Protein AF-A0A2W7SC90-F1 (afdb_monomer)

Solvent-accessible surface area (backbone atoms only — not comparable to full-atom values): 2994 Å² total; per-residue (Å²): 108,73,70,56,56,31,51,46,42,67,69,41,88,78,52,56,49,56,56,50,45,59,52,45,23,54,49,24,45,73,71,72,36,56,69,56,14,54,55,47,50,52,42,50,52,63,32,56,67,65,73,76,120

Structure (mmCIF, N/CA/C/O bac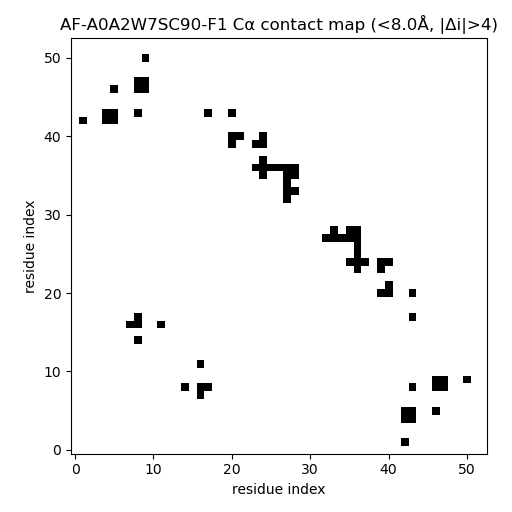kbone):
data_AF-A0A2W7SC90-F1
#
_entry.id   AF-A0A2W7SC90-F1
#
loop_
_atom_site.group_PDB
_atom_site.id
_atom_site.type_symbol
_atom_site.label_atom_id
_atom_site.label_alt_id
_atom_site.label_comp_id
_atom_site.label_asym_id
_atom_site.label_entity_id
_atom_site.label_seq_id
_atom_site.pdbx_PDB_ins_code
_atom_site.Cartn_x
_atom_site.Cartn_y
_atom_site.Cartn_z
_atom_site.occupancy
_atom_site.B_iso_or_equiv
_atom_site.auth_seq_id
_atom_site.auth_comp_id
_atom_site.auth_asym_id
_atom_site.auth_atom_id
_atom_site.pdbx_PDB_model_num
ATOM 1 N N . MET A 1 1 ? 3.714 -11.778 4.046 1.00 58.06 1 MET A N 1
ATOM 2 C CA . MET A 1 1 ? 3.904 -10.327 4.289 1.00 58.06 1 MET A CA 1
ATOM 3 C C . MET A 1 1 ? 2.622 -9.514 4.158 1.00 58.06 1 MET A C 1
ATOM 5 O O . MET A 1 1 ? 2.364 -8.760 5.082 1.00 58.06 1 MET A O 1
ATOM 9 N N . ARG A 1 2 ? 1.787 -9.709 3.120 1.00 60.22 2 ARG A N 1
ATOM 10 C CA . ARG A 1 2 ? 0.480 -9.022 2.969 1.00 60.22 2 ARG A CA 1
ATOM 11 C C . ARG A 1 2 ? -0.391 -9.020 4.235 1.00 60.22 2 ARG A C 1
ATOM 13 O O . ARG A 1 2 ? -0.752 -7.960 4.725 1.00 60.22 2 ARG A O 1
ATOM 20 N N . ASN A 1 3 ? -0.603 -10.194 4.826 1.00 66.12 3 ASN A N 1
ATOM 21 C CA . ASN A 1 3 ? -1.462 -10.339 6.008 1.00 66.12 3 ASN A CA 1
ATOM 22 C C . ASN A 1 3 ? -0.884 -9.705 7.286 1.00 66.12 3 ASN A C 1
ATOM 24 O O . ASN A 1 3 ? -1.638 -9.378 8.190 1.00 66.12 3 ASN A O 1
ATOM 28 N N . PHE A 1 4 ? 0.441 -9.540 7.377 1.00 71.94 4 PHE A N 1
ATOM 29 C CA . PHE A 1 4 ? 1.091 -8.984 8.569 1.00 71.94 4 PHE A CA 1
ATOM 30 C C . PHE A 1 4 ? 1.014 -7.456 8.589 1.00 71.94 4 PHE A C 1
ATOM 32 O O . PHE A 1 4 ? 0.662 -6.881 9.611 1.00 71.94 4 PHE A O 1
ATOM 39 N N . ILE A 1 5 ? 1.289 -6.810 7.449 1.00 68.94 5 ILE A N 1
ATOM 40 C CA . ILE A 1 5 ? 1.166 -5.352 7.319 1.00 68.94 5 ILE A CA 1
ATOM 41 C C . ILE A 1 5 ? -0.306 -4.942 7.441 1.00 68.94 5 ILE A C 1
ATOM 43 O O . ILE A 1 5 ? -0.595 -4.031 8.200 1.00 68.94 5 ILE A O 1
ATOM 47 N N . GLY A 1 6 ? -1.239 -5.664 6.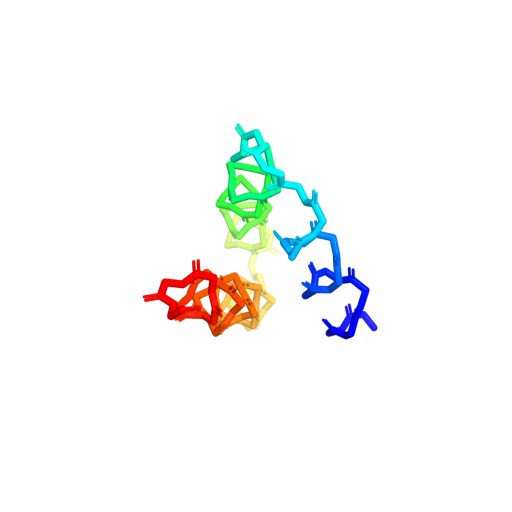808 1.00 68.75 6 GLY A N 1
ATOM 48 C CA . GLY A 1 6 ? -2.673 -5.382 6.959 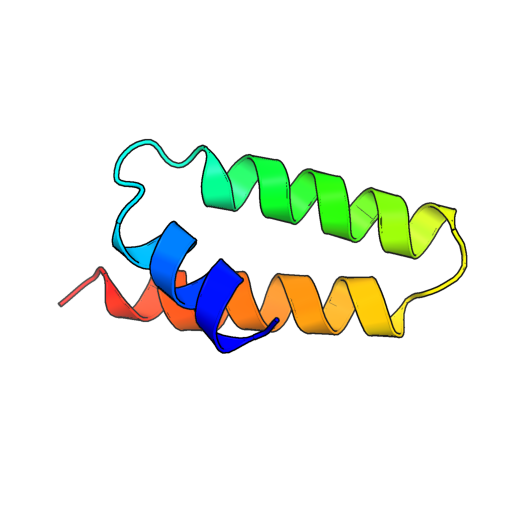1.00 68.75 6 GLY A CA 1
ATOM 49 C C . GLY A 1 6 ? -3.178 -5.530 8.401 1.00 68.75 6 GLY A C 1
ATOM 50 O O . GLY A 1 6 ? -3.895 -4.669 8.903 1.00 68.75 6 GLY A O 1
ATOM 51 N N . TRP A 1 7 ? -2.737 -6.573 9.117 1.00 73.75 7 TRP A N 1
ATOM 52 C CA . TRP A 1 7 ? -3.067 -6.753 10.536 1.00 73.75 7 TRP A CA 1
ATOM 53 C C . TRP A 1 7 ? -2.475 -5.653 11.430 1.00 73.75 7 TRP A C 1
ATOM 55 O O . TRP A 1 7 ? -3.154 -5.172 12.335 1.00 73.75 7 TRP A O 1
ATOM 65 N N . LEU A 1 8 ? -1.243 -5.214 11.150 1.00 73.94 8 LEU A N 1
ATOM 66 C CA . LEU A 1 8 ? -0.632 -4.072 11.832 1.00 73.94 8 LEU A CA 1
ATOM 67 C C . LEU A 1 8 ? -1.415 -2.780 11.583 1.00 73.94 8 LEU A C 1
ATOM 69 O O . LEU A 1 8 ? -1.656 -2.050 12.537 1.00 73.94 8 LEU A O 1
ATOM 73 N N . THR A 1 9 ? -1.849 -2.521 10.347 1.00 70.56 9 THR A N 1
ATOM 74 C CA . THR A 1 9 ? -2.642 -1.329 10.004 1.00 70.56 9 THR A CA 1
ATOM 75 C C . THR A 1 9 ? -3.979 -1.307 10.746 1.00 70.56 9 THR A C 1
ATOM 77 O O . THR A 1 9 ? -4.360 -0.259 11.244 1.00 70.56 9 THR A O 1
ATOM 80 N N . LYS A 1 10 ? -4.645 -2.461 10.899 1.00 68.12 10 LYS A N 1
ATOM 81 C CA . LYS A 1 10 ? -5.903 -2.585 11.663 1.00 68.12 10 LYS A CA 1
ATOM 82 C C . LYS A 1 10 ? -5.756 -2.377 13.171 1.00 68.12 10 LYS A C 1
ATOM 84 O O . LYS A 1 10 ? -6.678 -1.926 13.838 1.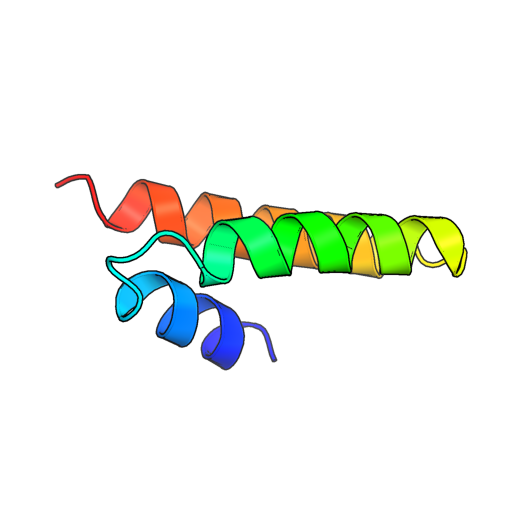00 68.12 10 LYS A O 1
ATOM 89 N N . ILE A 1 11 ? -4.631 -2.788 13.750 1.00 72.12 11 ILE A N 1
ATOM 90 C CA . ILE A 1 11 ? -4.411 -2.659 15.200 1.00 72.12 11 ILE A CA 1
ATOM 91 C C . ILE A 1 11 ? -3.870 -1.272 15.552 1.00 72.12 11 ILE A C 1
ATOM 93 O O . ILE A 1 11 ? -4.121 -0.760 16.647 1.00 72.12 11 ILE A O 1
ATOM 97 N N . ASP A 1 12 ? -3.126 -0.656 14.638 1.00 66.50 12 ASP A N 1
ATOM 98 C CA . A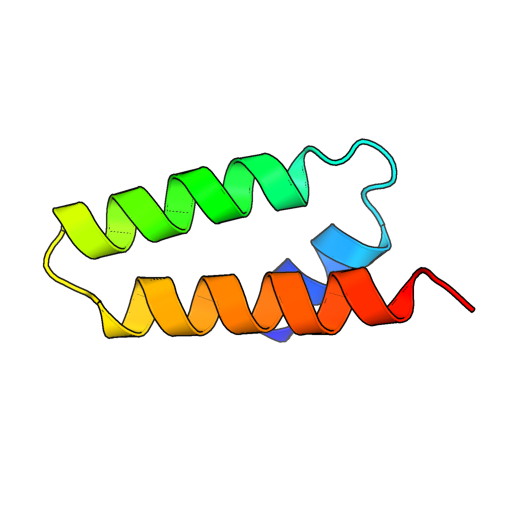SP A 1 12 ? -2.502 0.635 14.864 1.00 66.50 12 ASP A CA 1
ATOM 99 C C . ASP A 1 12 ? -3.486 1.801 14.705 1.00 66.50 12 ASP A C 1
ATOM 101 O O . ASP A 1 12 ? -3.637 2.395 13.642 1.00 66.50 12 ASP A O 1
ATOM 105 N N . LYS A 1 13 ? -4.085 2.214 15.824 1.00 65.31 13 LYS A N 1
ATOM 106 C CA . LYS A 1 13 ? -4.948 3.406 15.894 1.00 65.31 13 LYS A CA 1
ATOM 107 C C . LYS A 1 13 ? -4.188 4.737 15.890 1.00 65.31 13 LYS A C 1
ATOM 109 O O . LYS A 1 13 ? -4.804 5.794 15.999 1.00 65.31 13 LYS A O 1
ATOM 114 N N . THR A 1 14 ? -2.855 4.708 15.829 1.00 71.94 14 THR A N 1
ATOM 115 C CA . THR A 1 14 ? -2.015 5.913 15.939 1.00 71.94 14 THR A CA 1
ATOM 116 C C . THR A 1 14 ? -1.600 6.502 14.589 1.00 71.94 14 THR A C 1
ATOM 118 O O . THR A 1 14 ? -1.033 7.595 14.547 1.00 71.94 14 THR A O 1
ATOM 121 N N . GLY A 1 15 ? -1.884 5.808 13.478 1.00 67.94 15 GLY A N 1
ATOM 122 C CA . GLY A 1 15 ? -1.472 6.218 12.130 1.00 67.94 15 GLY A CA 1
ATOM 123 C C . GLY A 1 15 ? 0.030 6.049 11.868 1.00 67.94 15 GLY A C 1
ATOM 124 O O . GLY A 1 15 ? 0.546 6.493 10.838 1.00 67.94 15 GLY A O 1
ATOM 125 N N . PHE A 1 16 ? 0.746 5.400 12.785 1.00 77.81 16 PHE A N 1
ATOM 126 C CA . PHE A 1 16 ? 2.156 5.065 12.666 1.00 77.81 16 PHE A CA 1
ATOM 127 C C . PHE A 1 16 ? 2.400 4.094 11.511 1.00 77.81 16 PHE A C 1
ATOM 129 O O . PHE A 1 16 ? 3.333 4.296 10.737 1.00 77.81 16 PHE A O 1
ATOM 136 N N . VAL A 1 17 ? 1.548 3.080 11.346 1.00 74.19 17 VAL A N 1
ATOM 137 C CA . VAL A 1 17 ? 1.691 2.069 10.289 1.00 74.19 17 VAL A CA 1
ATOM 138 C C . VAL A 1 17 ? 1.444 2.672 8.910 1.00 74.19 17 VAL A C 1
ATOM 140 O O . VAL A 1 17 ? 2.195 2.370 7.986 1.00 74.19 17 VAL A O 1
ATOM 143 N N . LYS A 1 18 ? 0.491 3.604 8.783 1.00 73.19 18 LYS A N 1
ATOM 144 C CA . LYS A 1 18 ? 0.285 4.376 7.549 1.00 73.19 18 LYS A CA 1
ATOM 145 C C . LYS A 1 18 ? 1.545 5.164 7.181 1.00 73.19 18 LYS A C 1
ATOM 147 O O . LYS A 1 18 ? 2.094 4.985 6.099 1.00 73.19 18 LYS A O 1
ATOM 152 N N . LYS A 1 19 ? 2.085 5.929 8.133 1.00 79.38 19 LYS A N 1
ATOM 153 C CA . LYS A 1 19 ? 3.278 6.766 7.927 1.00 79.38 19 LYS A CA 1
ATOM 154 C C . LYS A 1 19 ? 4.556 5.955 7.683 1.00 79.38 19 LYS A C 1
ATOM 156 O O . LYS A 1 19 ? 5.432 6.378 6.930 1.00 79.38 19 LYS A O 1
ATOM 161 N N . ALA A 1 20 ? 4.695 4.805 8.340 1.00 80.12 20 ALA A N 1
ATOM 162 C CA . ALA A 1 20 ? 5.793 3.869 8.115 1.00 80.12 20 ALA A CA 1
ATOM 163 C C . ALA A 1 20 ? 5.668 3.187 6.748 1.00 80.12 20 ALA A C 1
ATOM 165 O O . ALA A 1 20 ? 6.671 3.002 6.067 1.00 80.12 20 ALA A O 1
ATOM 166 N N . GLY A 1 21 ? 4.442 2.872 6.339 1.00 79.75 21 GLY A N 1
ATOM 167 C CA . GLY A 1 21 ? 4.111 2.324 5.036 1.00 79.75 21 GLY A CA 1
ATOM 168 C C . GLY A 1 21 ? 4.414 3.282 3.882 1.00 79.75 21 GLY A C 1
ATOM 169 O O . GLY A 1 21 ? 5.108 2.890 2.951 1.00 79.75 21 GLY A O 1
ATOM 170 N N . GLU A 1 22 ? 4.019 4.552 3.994 1.00 79.56 22 GLU A N 1
ATOM 171 C CA . GLU A 1 22 ? 4.360 5.611 3.025 1.00 79.56 22 GLU A CA 1
ATOM 172 C C . GLU A 1 22 ? 5.878 5.847 2.928 1.00 79.56 22 GLU A C 1
ATOM 174 O O . GLU A 1 22 ? 6.433 6.075 1.855 1.00 79.56 22 GLU A O 1
ATOM 179 N N . LYS A 1 23 ? 6.603 5.765 4.051 1.00 82.25 23 LYS A N 1
ATOM 180 C CA . LYS A 1 23 ? 8.073 5.849 4.028 1.00 82.25 23 LYS A CA 1
ATOM 181 C C . LYS A 1 23 ? 8.719 4.618 3.402 1.00 82.25 23 LYS A C 1
ATOM 183 O O . LYS A 1 23 ? 9.750 4.740 2.744 1.00 82.25 23 LYS A O 1
ATOM 188 N N . ALA A 1 24 ? 8.151 3.442 3.642 1.00 80.56 24 ALA A N 1
ATOM 189 C CA . ALA A 1 24 ? 8.643 2.197 3.083 1.00 80.56 24 ALA A CA 1
ATOM 190 C C . ALA A 1 24 ? 8.403 2.137 1.569 1.00 80.56 24 ALA A C 1
ATOM 192 O O . ALA A 1 24 ? 9.320 1.740 0.857 1.00 80.56 24 ALA A O 1
ATOM 193 N N . SER A 1 25 ? 7.250 2.586 1.059 1.00 78.25 25 SER A N 1
ATOM 194 C CA . SER A 1 25 ? 6.992 2.657 -0.388 1.00 78.25 25 SER A CA 1
ATOM 195 C C . SER A 1 25 ? 8.000 3.564 -1.102 1.00 78.25 25 SER A C 1
ATOM 197 O O . SER A 1 25 ? 8.607 3.133 -2.080 1.00 78.25 25 SER A O 1
ATOM 199 N N . GLY A 1 26 ? 8.313 4.740 -0.546 1.00 78.56 26 GLY A N 1
ATOM 200 C CA . GLY A 1 26 ? 9.373 5.610 -1.078 1.00 78.56 26 GLY A CA 1
ATOM 201 C C . GLY A 1 26 ? 10.775 4.978 -1.052 1.00 78.56 26 GLY A C 1
ATOM 202 O O . GLY A 1 26 ? 11.604 5.244 -1.920 1.00 78.56 26 GLY A O 1
ATOM 203 N N . LEU A 1 27 ? 11.045 4.091 -0.090 1.00 81.69 27 LEU A N 1
ATOM 204 C CA . LEU A 1 27 ? 12.283 3.305 -0.016 1.00 81.69 27 LEU A CA 1
ATOM 205 C C . LEU A 1 27 ? 12.352 2.223 -1.102 1.00 81.69 27 LEU A C 1
ATOM 207 O O . LEU A 1 27 ? 13.422 1.999 -1.666 1.00 81.69 27 LEU A O 1
ATOM 211 N N . TYR A 1 28 ? 11.227 1.574 -1.409 1.00 79.56 28 TYR A N 1
ATOM 212 C CA . TYR A 1 28 ? 11.119 0.619 -2.515 1.00 79.56 28 TYR A CA 1
ATOM 213 C C . TYR A 1 28 ? 11.30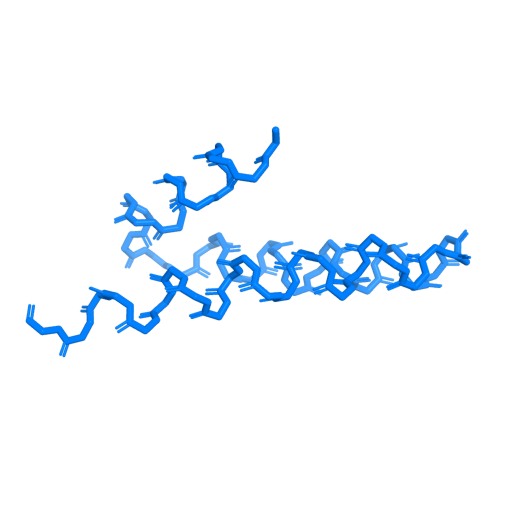5 1.308 -3.872 1.00 79.56 28 TYR A C 1
ATOM 215 O O . TYR A 1 28 ? 12.040 0.796 -4.716 1.00 79.56 28 TYR A O 1
ATOM 223 N N . GLU A 1 29 ? 10.723 2.495 -4.058 1.00 78.94 29 GLU A N 1
ATOM 224 C CA . GLU A 1 29 ? 10.923 3.306 -5.263 1.00 78.94 29 GLU A CA 1
ATOM 225 C C . GLU A 1 29 ? 12.390 3.739 -5.419 1.00 78.94 29 GLU A C 1
ATOM 227 O O . GLU A 1 29 ? 12.984 3.544 -6.480 1.00 78.94 29 GLU A O 1
ATOM 232 N N . TRP A 1 30 ? 13.022 4.223 -4.343 1.00 83.12 30 TRP A N 1
ATOM 233 C CA . TRP A 1 30 ? 14.445 4.586 -4.339 1.00 83.12 30 TRP A CA 1
ATOM 234 C C . TRP A 1 30 ? 15.374 3.392 -4.615 1.00 83.12 30 TRP A C 1
ATOM 236 O O . TRP A 1 30 ? 16.399 3.541 -5.278 1.00 83.12 30 TRP A O 1
ATOM 246 N N . ALA A 1 31 ? 15.007 2.195 -4.153 1.00 84.69 31 ALA A N 1
ATOM 247 C CA . ALA A 1 31 ? 15.742 0.958 -4.411 1.00 84.69 31 ALA A CA 1
ATOM 248 C C . ALA A 1 31 ? 15.550 0.406 -5.840 1.00 84.69 31 ALA A C 1
ATOM 250 O O . ALA A 1 31 ? 16.157 -0.609 -6.183 1.00 84.69 31 ALA A O 1
ATOM 251 N N . GLY A 1 32 ? 14.722 1.050 -6.673 1.00 85.69 32 GLY A N 1
ATOM 252 C CA . GLY A 1 32 ? 14.418 0.600 -8.032 1.00 85.69 32 GLY A CA 1
ATOM 253 C C . GLY A 1 32 ? 13.436 -0.575 -8.095 1.00 85.69 32 GLY A C 1
ATOM 254 O O . GLY A 1 32 ? 13.375 -1.254 -9.119 1.00 85.69 32 GLY A O 1
ATOM 255 N N . ASP A 1 33 ? 12.663 -0.817 -7.030 1.00 81.56 33 ASP A N 1
ATOM 256 C CA . ASP A 1 33 ? 11.626 -1.852 -6.959 1.00 81.56 33 ASP A CA 1
ATOM 257 C C . ASP A 1 33 ? 10.218 -1.222 -6.864 1.00 81.56 33 ASP A C 1
ATOM 259 O O . ASP A 1 33 ? 9.572 -1.250 -5.814 1.00 81.56 33 ASP A O 1
ATOM 263 N N . PRO A 1 34 ? 9.687 -0.660 -7.968 1.00 80.31 34 PRO A N 1
ATOM 264 C CA . PRO A 1 34 ? 8.379 0.005 -7.967 1.00 80.31 34 PRO A CA 1
ATOM 265 C C . PRO A 1 34 ? 7.225 -0.961 -7.655 1.00 80.31 34 PRO A C 1
ATOM 267 O O . PRO A 1 34 ? 6.200 -0.567 -7.107 1.00 80.31 34 PRO A O 1
ATOM 270 N N . LYS A 1 35 ? 7.400 -2.261 -7.935 1.00 82.38 35 LYS A N 1
ATOM 271 C CA . LYS A 1 35 ? 6.408 -3.299 -7.610 1.00 82.38 35 LYS A CA 1
ATOM 272 C C . LYS A 1 35 ? 6.243 -3.504 -6.104 1.00 82.38 35 LYS A C 1
ATOM 274 O O . LYS A 1 35 ? 5.154 -3.872 -5.660 1.00 82.38 35 LYS A O 1
ATOM 279 N N . GLY A 1 36 ? 7.316 -3.341 -5.331 1.00 79.19 36 GLY A N 1
ATOM 280 C CA . GLY A 1 36 ? 7.291 -3.392 -3.876 1.00 79.19 36 GLY A CA 1
ATOM 281 C C . GLY A 1 36 ? 6.549 -2.199 -3.291 1.00 79.19 36 GLY A C 1
ATOM 282 O O . GLY A 1 36 ? 5.707 -2.400 -2.418 1.00 79.19 36 GLY A O 1
ATOM 283 N N . ALA A 1 37 ? 6.792 -1.003 -3.834 1.00 79.56 37 ALA A N 1
ATOM 284 C CA . ALA A 1 37 ? 6.103 0.228 -3.451 1.00 79.56 37 ALA A CA 1
ATOM 285 C C . ALA A 1 37 ? 4.586 0.118 -3.672 1.00 79.56 37 ALA A C 1
ATOM 287 O O . ALA A 1 37 ? 3.820 0.215 -2.715 1.00 79.56 37 ALA A O 1
ATOM 288 N N . GLU A 1 38 ? 4.170 -0.238 -4.891 1.00 80.56 38 GLU A N 1
ATOM 289 C CA . GLU A 1 38 ? 2.757 -0.346 -5.278 1.00 80.56 38 GLU A CA 1
ATOM 290 C C . GLU A 1 38 ? 2.012 -1.415 -4.459 1.00 80.56 38 GLU A C 1
ATOM 292 O O . GLU A 1 38 ? 0.890 -1.214 -3.994 1.00 80.56 38 GLU A O 1
ATOM 297 N N . LYS A 1 39 ? 2.662 -2.560 -4.196 1.00 81.44 39 LYS A N 1
ATOM 298 C CA . LYS A 1 39 ? 2.093 -3.592 -3.318 1.00 81.44 39 LYS A CA 1
ATOM 299 C C . LYS A 1 39 ? 1.898 -3.098 -1.895 1.00 81.44 39 LYS A C 1
ATOM 301 O O . LYS A 1 39 ? 0.944 -3.537 -1.260 1.00 81.44 39 LYS A O 1
ATOM 306 N N . LEU A 1 40 ? 2.822 -2.295 -1.375 1.00 78.69 40 LEU A N 1
ATOM 307 C CA . LEU A 1 40 ? 2.751 -1.794 -0.010 1.00 78.69 40 LEU A CA 1
ATOM 308 C C . LEU A 1 40 ? 1.631 -0.762 0.126 1.00 78.69 40 LEU A C 1
ATOM 310 O O . LEU A 1 40 ? 0.830 -0.870 1.051 1.00 78.69 40 LEU A O 1
ATOM 314 N N . GLU A 1 41 ? 1.540 0.168 -0.825 1.00 80.00 41 GLU A N 1
ATOM 315 C CA . GLU A 1 41 ? 0.478 1.176 -0.889 1.00 80.00 41 GLU A CA 1
ATOM 316 C C . GLU A 1 41 ? -0.903 0.532 -0.981 1.00 80.00 41 GLU A C 1
ATOM 318 O O . GLU A 1 41 ? -1.766 0.838 -0.162 1.00 80.00 41 GLU A O 1
ATOM 323 N N . ALA A 1 42 ? -1.079 -0.459 -1.861 1.00 82.19 42 ALA A N 1
ATOM 324 C CA . ALA A 1 42 ? -2.344 -1.181 -1.985 1.00 82.19 42 ALA A CA 1
ATOM 325 C C . ALA A 1 42 ? -2.773 -1.868 -0.673 1.00 82.19 42 ALA A C 1
ATOM 327 O O . ALA A 1 42 ? -3.955 -1.902 -0.348 1.00 82.19 42 ALA A O 1
ATOM 328 N N . ILE A 1 43 ? -1.829 -2.404 0.113 1.00 78.56 43 ILE A N 1
ATOM 329 C CA . ILE A 1 43 ? -2.141 -3.039 1.409 1.00 78.56 43 ILE A CA 1
ATOM 330 C C . ILE A 1 43 ? -2.581 -1.997 2.442 1.00 78.56 43 ILE A C 1
ATOM 332 O O . ILE A 1 43 ? -3.476 -2.268 3.245 1.00 78.56 43 ILE A O 1
ATOM 336 N N . ILE A 1 44 ? -1.932 -0.832 2.453 1.00 78.88 44 ILE A N 1
ATOM 337 C CA . ILE A 1 44 ? -2.246 0.257 3.382 1.00 78.88 44 ILE A CA 1
ATOM 338 C C . ILE A 1 44 ? -3.612 0.851 3.045 1.00 78.88 44 ILE A C 1
ATOM 340 O O . ILE A 1 44 ? -4.408 1.063 3.958 1.00 78.88 44 ILE A O 1
ATOM 344 N N . GLU A 1 45 ? -3.898 1.076 1.762 1.00 78.25 45 GLU A N 1
ATOM 345 C CA . GLU A 1 45 ? -5.177 1.603 1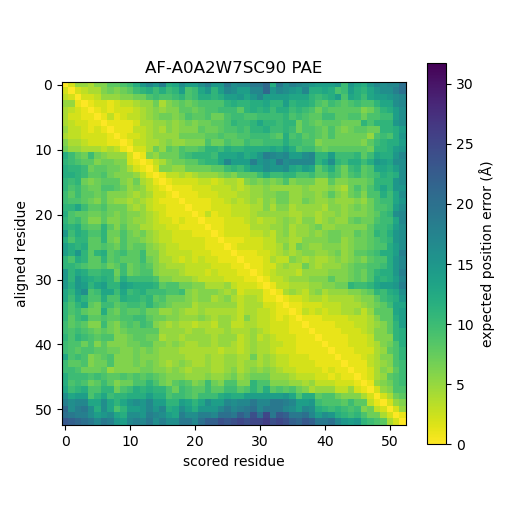.283 1.00 78.25 45 GLU A CA 1
ATOM 346 C C . GLU A 1 45 ? -6.333 0.641 1.604 1.00 78.25 45 GLU A C 1
ATOM 348 O O . GLU A 1 45 ? -7.277 1.034 2.289 1.00 78.25 45 GLU A O 1
ATOM 353 N N . GLU A 1 46 ? -6.198 -0.644 1.249 1.00 75.62 46 GLU A N 1
ATOM 354 C CA . GLU A 1 46 ? -7.215 -1.682 1.493 1.00 75.62 46 GLU A CA 1
ATOM 355 C C . GLU A 1 46 ? -7.555 -1.837 2.989 1.00 75.62 46 GLU A C 1
ATOM 357 O O . GLU A 1 46 ? -8.710 -2.053 3.361 1.00 75.62 46 GLU A O 1
ATOM 362 N N . ASN A 1 47 ? -6.561 -1.694 3.875 1.00 70.00 47 ASN A N 1
ATOM 363 C CA . ASN A 1 47 ? -6.776 -1.839 5.318 1.00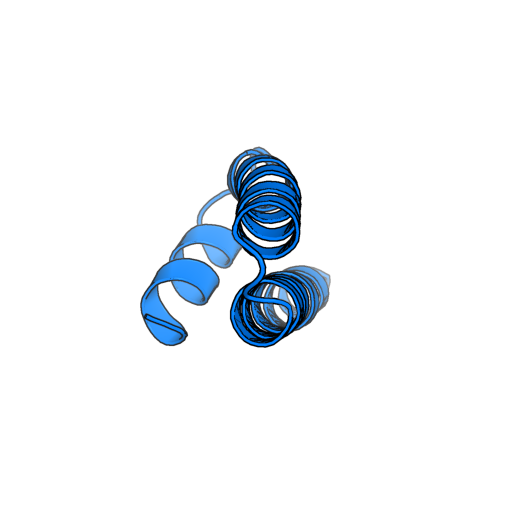 70.00 47 ASN A CA 1
ATOM 364 C C . ASN A 1 47 ? -7.179 -0.532 6.013 1.00 70.00 47 ASN A C 1
ATOM 366 O O . ASN A 1 47 ? -7.839 -0.607 7.041 1.00 70.00 47 ASN A O 1
ATOM 370 N N . THR A 1 48 ? -6.853 0.639 5.456 1.00 65.75 48 THR A N 1
ATOM 371 C CA . THR A 1 48 ? -7.333 1.933 5.978 1.00 65.75 48 THR A CA 1
ATOM 372 C C . THR A 1 48 ? -8.826 2.108 5.706 1.00 65.75 48 THR A C 1
ATOM 374 O O . THR A 1 48 ? -9.557 2.532 6.591 1.00 65.75 48 THR A O 1
ATOM 377 N N . GLN A 1 49 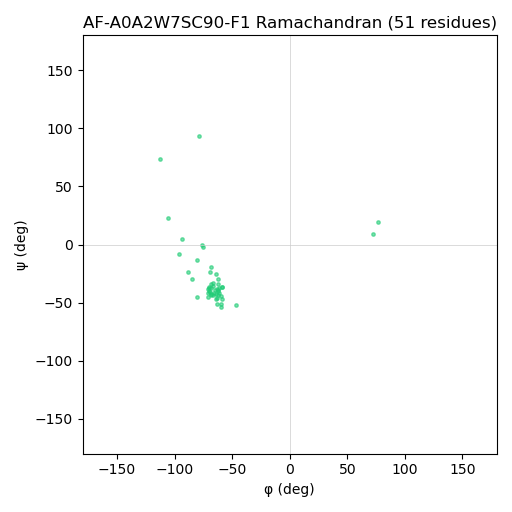? -9.301 1.726 4.516 1.00 59.06 49 GLN A N 1
ATOM 378 C CA . GLN A 1 49 ? -10.724 1.829 4.162 1.00 59.06 49 GLN A CA 1
ATOM 379 C C . GLN A 1 49 ? -11.623 0.868 4.954 1.00 59.06 49 GLN A C 1
ATOM 381 O O . GLN A 1 49 ? -12.825 1.080 5.038 1.00 59.06 49 GLN A O 1
ATOM 386 N N . THR A 1 50 ? -11.052 -0.186 5.543 1.00 54.84 50 THR A N 1
ATOM 387 C CA . THR A 1 50 ? -11.808 -1.154 6.352 1.00 54.84 50 THR A CA 1
ATOM 388 C C . THR A 1 50 ? -12.070 -0.659 7.787 1.00 54.84 50 THR A C 1
ATOM 390 O O . THR A 1 50 ? -12.886 -1.256 8.481 1.00 54.84 50 THR A O 1
ATOM 393 N N . ASP A 1 51 ? -11.404 0.406 8.249 1.00 51.72 51 ASP A N 1
ATOM 394 C CA . ASP A 1 51 ? -11.559 0.954 9.612 1.00 51.72 51 ASP A CA 1
ATOM 395 C C . ASP A 1 51 ? -12.609 2.094 9.703 1.00 51.72 51 ASP A C 1
ATOM 397 O O . ASP A 1 51 ? -12.769 2.693 10.764 1.00 51.72 51 ASP A O 1
ATOM 401 N N . GLU A 1 52 ? -13.332 2.397 8.611 1.00 45.62 52 GLU A N 1
ATOM 402 C CA . GLU A 1 52 ? -14.356 3.465 8.527 1.00 45.62 52 GLU A CA 1
ATOM 403 C C . GLU A 1 52 ? -15.831 2.975 8.504 1.00 45.62 52 GLU A C 1
ATOM 405 O O . GLU A 1 52 ? -16.699 3.730 8.069 1.00 45.62 52 GLU A O 1
ATOM 410 N N . ASP A 1 53 ? -16.152 1.771 9.006 1.00 39.44 53 ASP A N 1
ATOM 411 C CA . ASP A 1 53 ? -17.554 1.309 9.208 1.00 39.44 53 ASP A CA 1
ATOM 412 C C . ASP A 1 53 ? -17.858 0.928 10.672 1.00 39.44 53 ASP A C 1
ATOM 414 O O . ASP A 1 53 ? -17.152 0.051 11.230 1.00 39.44 53 ASP A O 1
#

Organism: NCBI:txid57028

Sequence (53 aa):
MRNFIGWLTKIDKTGFVKKAGEKASGLYEWAGDPKGAEKLEAIIEENTQTDED

Radius of gyration: 10.83 Å; Cα contacts (8 Å, |Δi|>4): 39; chains: 1; bounding box: 33×17×24 Å

Foldseek 3Di:
DLVVLLVVLQVDPPCVSVVVLQVVLVVCVVVVNNVRSVSSVVSNVVSVVVNPD

Secondary structure (DSSP, 8-state):
-HHHHHHHHHH-TTSHHHHHHHHHHHHHHHTT-HHHHHHHHHHHHHHHGGG--

Mean predicted aligned error: 7.49 Å

pLDDT: mean 73.3, std 9.89, range [39.44, 85.69]